Protein AF-A0A8C2JFA2-F1 (afdb_monomer)

Structure (mmCIF, N/CA/C/O backbone):
data_AF-A0A8C2JFA2-F1
#
_entry.id   AF-A0A8C2JFA2-F1
#
loop_
_atom_site.group_PDB
_atom_site.id
_atom_site.type_symbol
_atom_site.label_atom_id
_atom_site.label_alt_id
_atom_site.label_comp_id
_atom_site.label_asym_id
_atom_site.label_entity_id
_atom_site.label_seq_id
_atom_site.pdbx_PDB_ins_code
_atom_site.Cartn_x
_atom_site.Cartn_y
_atom_site.Cartn_z
_atom_site.occupancy
_atom_site.B_iso_or_equiv
_atom_site.auth_seq_id
_atom_site.auth_comp_id
_atom_site.auth_asym_id
_atom_site.auth_atom_id
_atom_site.pdbx_PDB_model_num
ATOM 1 N N . MET A 1 1 ? -16.052 -2.713 3.781 1.00 87.81 1 MET A N 1
ATOM 2 C CA . MET A 1 1 ? -14.617 -2.406 3.634 1.00 87.81 1 MET A CA 1
ATOM 3 C C . MET A 1 1 ? -13.841 -3.353 4.524 1.00 87.81 1 MET A C 1
ATOM 5 O O . MET A 1 1 ? -14.161 -3.444 5.705 1.00 87.81 1 MET A O 1
ATOM 9 N N . GLN A 1 2 ? -12.892 -4.078 3.946 1.00 90.50 2 GLN A N 1
ATOM 10 C CA . GLN A 1 2 ? -11.947 -4.908 4.683 1.00 90.50 2 GLN A CA 1
ATOM 11 C C . GLN A 1 2 ? -10.681 -4.087 4.940 1.00 90.50 2 GLN A C 1
ATOM 13 O O . GLN A 1 2 ? -10.233 -3.362 4.055 1.00 90.50 2 GLN A O 1
ATOM 18 N N . GLN A 1 3 ? -10.149 -4.172 6.152 1.00 90.50 3 GLN A N 1
ATOM 19 C CA . GLN A 1 3 ? -8.865 -3.607 6.563 1.00 90.50 3 GLN A CA 1
ATOM 20 C C . GLN A 1 3 ? -8.323 -4.489 7.689 1.00 90.50 3 GLN A C 1
ATOM 22 O O . GLN A 1 3 ? -9.106 -5.181 8.344 1.00 90.50 3 GLN A O 1
ATOM 27 N N . ASP A 1 4 ? -7.012 -4.488 7.897 1.00 88.50 4 ASP A N 1
ATOM 28 C CA . ASP A 1 4 ? -6.433 -5.172 9.047 1.00 88.50 4 ASP A CA 1
ATOM 29 C C . ASP A 1 4 ? -6.750 -4.428 10.363 1.00 88.50 4 ASP A C 1
ATOM 31 O O . ASP A 1 4 ? -7.375 -3.360 10.389 1.00 88.50 4 ASP A O 1
ATOM 35 N N . ASN A 1 5 ? -6.319 -5.016 11.478 1.00 88.44 5 ASN A N 1
ATOM 36 C CA . ASN A 1 5 ? -6.517 -4.456 12.812 1.00 88.44 5 ASN A CA 1
ATOM 37 C C . ASN A 1 5 ? -5.358 -3.545 13.277 1.00 88.44 5 ASN A C 1
ATOM 39 O O . ASN A 1 5 ? -5.171 -3.399 14.488 1.00 88.44 5 ASN A O 1
ATOM 43 N N . ASP A 1 6 ? -4.568 -2.925 12.382 1.00 89.31 6 ASP A N 1
ATOM 44 C CA . ASP A 1 6 ? -3.562 -1.933 12.804 1.00 89.31 6 ASP A CA 1
ATOM 45 C C . ASP A 1 6 ? -4.255 -0.814 13.617 1.00 89.31 6 ASP A C 1
ATOM 47 O O . ASP A 1 6 ? -5.302 -0.292 13.206 1.00 89.31 6 ASP A O 1
ATOM 51 N N . PRO A 1 7 ? -3.701 -0.401 14.777 1.00 92.06 7 PRO A N 1
ATOM 52 C CA . PRO A 1 7 ? -4.291 0.636 15.628 1.00 92.06 7 PRO A CA 1
ATOM 53 C C . PRO A 1 7 ? -4.651 1.947 14.907 1.00 92.06 7 PRO A C 1
ATOM 55 O O . PRO A 1 7 ? -5.546 2.677 15.341 1.00 92.06 7 PRO A O 1
ATOM 58 N N . LYS A 1 8 ? -3.993 2.273 13.786 1.00 92.50 8 LYS A N 1
ATOM 59 C CA . LYS A 1 8 ? -4.320 3.457 12.973 1.00 92.50 8 LYS A CA 1
ATOM 60 C C . LYS A 1 8 ? -5.709 3.356 12.334 1.00 92.50 8 LYS A C 1
ATOM 62 O O . LYS A 1 8 ? -6.409 4.373 12.243 1.00 92.50 8 LYS A O 1
ATOM 67 N N . HIS A 1 9 ? -6.139 2.152 11.959 1.00 91.75 9 HIS A N 1
ATOM 68 C CA . HIS A 1 9 ? -7.450 1.894 11.360 1.00 91.75 9 HIS A CA 1
ATOM 69 C C . HIS A 1 9 ? -8.595 1.958 12.377 1.00 91.75 9 HIS A C 1
ATOM 71 O O . HIS A 1 9 ? -9.714 2.326 12.018 1.00 91.75 9 HIS A O 1
ATOM 77 N N . SER A 1 10 ? -8.311 1.688 13.655 1.00 89.06 10 SER A N 1
ATOM 78 C CA . SER A 1 10 ? -9.274 1.780 14.763 1.00 89.06 10 SER A CA 1
ATOM 79 C C . SER A 1 10 ? -9.197 3.094 15.551 1.00 89.06 10 SER A C 1
ATOM 81 O O . SER A 1 10 ? -10.019 3.341 16.438 1.00 89.06 10 SER A O 1
ATOM 83 N N . SER A 1 11 ? -8.266 3.990 15.206 1.00 94.56 11 SER A N 1
ATOM 84 C CA . SER A 1 11 ? -8.136 5.300 15.849 1.00 94.56 11 SER A CA 1
ATOM 85 C C . SER A 1 11 ? -9.444 6.110 15.814 1.00 94.56 11 SER A C 1
ATOM 87 O O . SER A 1 11 ? -10.305 5.939 14.942 1.00 94.56 11 SER A O 1
ATOM 89 N N . LYS A 1 12 ? -9.615 7.030 16.776 1.00 95.31 12 LYS A N 1
ATOM 90 C CA . LYS A 1 12 ? -10.848 7.832 16.914 1.00 95.31 12 LYS A CA 1
ATOM 91 C C . LYS A 1 12 ? -11.169 8.636 15.652 1.00 95.31 12 LYS A C 1
ATOM 93 O O . LYS A 1 12 ? -12.335 8.726 15.268 1.00 95.31 12 LYS A O 1
ATOM 98 N N . SER A 1 13 ? -10.152 9.225 15.023 1.00 96.69 13 SER A N 1
ATOM 99 C CA . SER A 1 13 ? -10.295 10.005 13.790 1.00 96.69 13 SER A CA 1
ATOM 100 C C . SER A 1 13 ? -10.767 9.125 12.634 1.00 96.69 13 SER A C 1
ATOM 102 O O . SER A 1 13 ? -11.788 9.441 12.020 1.00 96.69 13 SER A O 1
ATOM 104 N N . THR A 1 14 ? -10.091 7.997 12.392 1.00 95.81 14 THR A N 1
ATOM 105 C CA . THR A 1 14 ? -10.441 7.048 11.326 1.00 95.81 14 THR A CA 1
ATOM 106 C C . THR A 1 14 ? -11.844 6.482 11.530 1.00 95.81 14 THR A C 1
ATOM 108 O O . THR A 1 14 ? -12.684 6.568 10.636 1.00 95.81 14 THR A O 1
ATOM 111 N N . SER A 1 15 ? -12.158 6.017 12.741 1.00 93.00 15 SER A N 1
ATOM 112 C CA . SER A 1 15 ? -13.483 5.488 13.086 1.00 93.00 15 SER A CA 1
ATOM 113 C C . SER A 1 15 ? -14.601 6.515 12.877 1.00 93.00 15 SER A C 1
ATOM 115 O O . SER A 1 15 ? -15.677 6.178 12.381 1.00 93.00 15 SER A O 1
ATOM 117 N N . LYS A 1 16 ? -14.367 7.789 13.230 1.00 96.44 16 LYS A N 1
ATOM 118 C CA . LYS A 1 16 ? -15.341 8.871 13.013 1.00 96.44 16 LYS A CA 1
ATOM 119 C C . LYS A 1 16 ? -15.547 9.151 11.525 1.00 96.44 16 LYS A C 1
ATOM 121 O O . LYS A 1 16 ? -16.686 9.350 11.107 1.00 96.44 16 LYS A O 1
ATOM 126 N N . TRP A 1 17 ? -14.475 9.152 10.734 1.00 96.94 17 TRP A N 1
ATOM 127 C CA . TRP A 1 17 ? -14.558 9.339 9.287 1.00 96.94 17 TRP A CA 1
ATOM 128 C C . TRP A 1 17 ? -15.322 8.191 8.615 1.00 96.94 17 TRP A C 1
ATOM 130 O O . TRP A 1 17 ? -16.236 8.453 7.837 1.00 96.94 17 TRP A O 1
ATOM 140 N N . LEU A 1 18 ? -15.045 6.936 8.977 1.00 96.31 18 LEU A N 1
ATOM 141 C CA . LEU A 1 18 ? -15.743 5.767 8.424 1.00 96.31 18 LEU A CA 1
ATOM 142 C C . LEU A 1 18 ? -17.244 5.797 8.725 1.00 96.31 18 LEU A C 1
ATOM 144 O O . LEU A 1 18 ? -18.057 5.607 7.822 1.00 96.31 18 LEU A O 1
ATOM 148 N N . LYS A 1 19 ? -17.616 6.135 9.968 1.00 94.94 19 LYS A N 1
ATOM 149 C CA . LYS A 1 19 ? -19.023 6.315 10.360 1.00 94.94 19 LYS A CA 1
ATOM 150 C C . LYS A 1 19 ? -19.698 7.450 9.591 1.00 94.94 19 LYS A C 1
ATOM 152 O O . LYS A 1 19 ? -20.819 7.275 9.129 1.00 94.94 19 LYS A O 1
ATOM 157 N N . LYS A 1 20 ? -19.020 8.594 9.426 1.00 97.50 20 LYS A N 1
ATOM 158 C CA . LYS A 1 20 ? -19.544 9.748 8.673 1.00 97.50 20 LYS A CA 1
ATOM 159 C C . LYS A 1 20 ? -19.823 9.406 7.206 1.00 97.50 20 LYS A C 1
ATOM 161 O O . LYS A 1 20 ? -20.775 9.932 6.646 1.00 97.50 20 LYS A O 1
ATOM 166 N N . ASN A 1 21 ? -19.004 8.545 6.605 1.00 97.00 21 ASN A N 1
ATOM 167 C CA . ASN A 1 21 ? -19.159 8.108 5.216 1.00 97.00 21 ASN A CA 1
ATOM 168 C C . ASN A 1 21 ? -20.013 6.834 5.077 1.00 97.00 21 ASN A C 1
ATOM 170 O O . ASN A 1 21 ? -20.064 6.254 3.997 1.00 97.00 21 ASN A O 1
ATOM 174 N N . THR A 1 22 ? -20.657 6.373 6.157 1.00 96.31 22 THR A N 1
ATOM 175 C CA . THR A 1 22 ? -21.519 5.177 6.159 1.00 96.31 22 THR A CA 1
ATOM 176 C C . THR A 1 22 ? -20.793 3.920 5.653 1.00 96.31 22 THR A C 1
ATOM 178 O O . THR A 1 22 ? -21.387 3.004 5.086 1.00 96.31 22 THR A O 1
ATOM 181 N N . ILE A 1 23 ? -19.478 3.84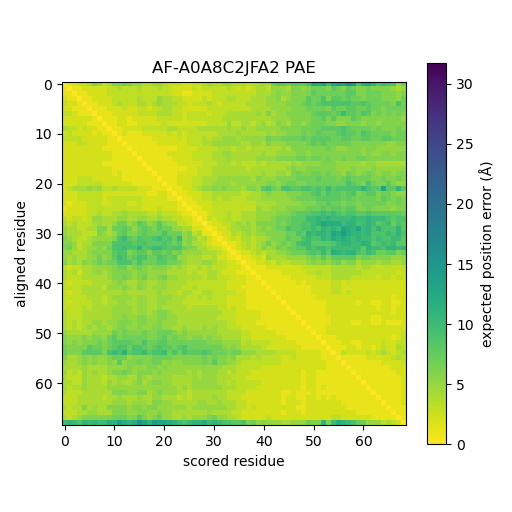6 5.875 1.00 95.56 23 ILE A N 1
ATOM 182 C CA . ILE A 1 23 ? -18.662 2.709 5.454 1.00 95.56 23 ILE A CA 1
ATOM 183 C C . ILE A 1 2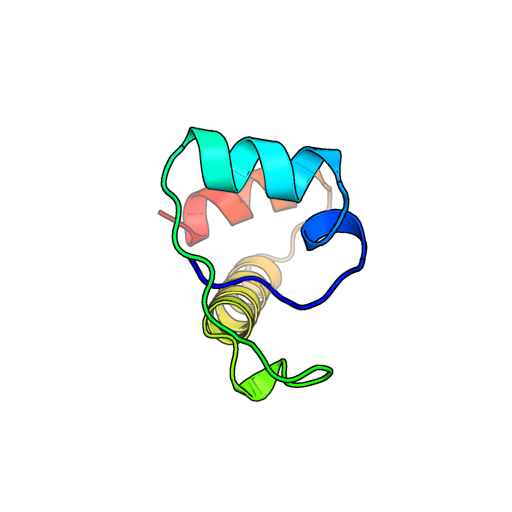3 ? -18.757 1.624 6.523 1.00 95.56 23 ILE A C 1
ATOM 185 O O . ILE A 1 23 ? -18.253 1.779 7.637 1.00 95.56 23 ILE A O 1
ATOM 189 N N . LYS A 1 24 ? -19.372 0.491 6.172 1.00 93.81 24 LYS A N 1
ATOM 190 C CA . LYS A 1 24 ? -19.367 -0.704 7.020 1.00 93.81 24 LYS A CA 1
ATOM 191 C C . LYS A 1 24 ? -17.995 -1.376 6.953 1.00 93.81 24 LYS A C 1
ATOM 193 O O . LYS A 1 24 ? -17.578 -1.842 5.888 1.00 93.81 24 LYS A O 1
ATOM 198 N N . VAL A 1 25 ? -17.301 -1.421 8.085 1.00 92.25 25 VAL A N 1
ATOM 199 C CA . VAL A 1 25 ? -16.050 -2.174 8.256 1.00 92.25 25 VAL A CA 1
ATOM 200 C C . VAL A 1 25 ? -16.401 -3.624 8.578 1.00 92.25 25 VAL A C 1
ATOM 202 O O . VAL A 1 25 ? -17.320 -3.869 9.357 1.00 92.25 25 VAL A O 1
ATOM 205 N N . LEU A 1 26 ? -15.722 -4.572 7.937 1.00 91.00 26 LEU A N 1
ATOM 206 C CA . LEU A 1 26 ? -15.848 -5.990 8.268 1.00 91.00 26 LEU A CA 1
ATOM 207 C C . LEU A 1 26 ? -15.030 -6.289 9.525 1.00 91.00 26 LEU A C 1
ATOM 209 O O . LEU A 1 26 ? -13.918 -5.785 9.660 1.00 91.00 26 LEU A O 1
ATOM 213 N N . GLU A 1 27 ? -15.576 -7.097 10.432 1.00 87.69 27 GLU A N 1
ATOM 214 C CA . GLU A 1 27 ? -14.787 -7.621 11.546 1.00 87.69 27 GLU A CA 1
ATOM 215 C C . GLU A 1 27 ? -13.706 -8.550 10.996 1.00 87.69 27 GLU A C 1
ATOM 217 O O . GLU A 1 27 ? -13.973 -9.375 10.121 1.00 87.69 27 GLU A O 1
ATOM 222 N N . TRP A 1 28 ? -12.482 -8.383 11.490 1.00 87.31 28 TRP A N 1
ATOM 223 C CA . TRP A 1 28 ? -11.326 -9.127 11.016 1.00 87.31 28 TRP A CA 1
ATOM 224 C C . TRP A 1 28 ? -10.572 -9.738 12.196 1.00 87.31 28 TRP A C 1
ATOM 226 O O . TRP A 1 28 ? -10.368 -9.046 13.198 1.00 87.31 28 TRP A O 1
ATOM 236 N N . PRO A 1 29 ? -10.145 -11.006 12.123 1.00 87.62 29 PRO A N 1
ATOM 237 C CA . PRO A 1 29 ? -9.247 -11.574 13.118 1.00 87.62 29 PRO A CA 1
ATOM 238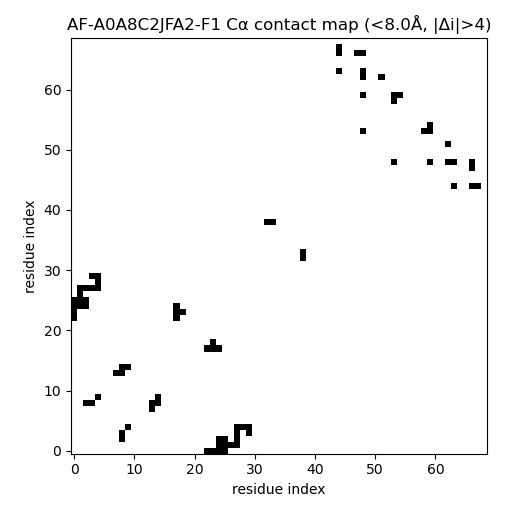 C C . PRO A 1 29 ? -7.846 -10.954 13.007 1.00 87.62 29 PRO A C 1
ATOM 240 O O . PRO A 1 29 ? -7.318 -10.711 11.922 1.00 87.62 29 PRO A O 1
ATOM 243 N N . SER A 1 30 ? -7.224 -10.677 14.152 1.00 85.81 30 SER A N 1
ATOM 244 C CA . SER A 1 30 ? -5.836 -10.206 14.185 1.00 85.81 30 SER A CA 1
ATOM 245 C C . SER A 1 30 ? -4.878 -11.300 13.706 1.00 85.81 30 SER A C 1
ATOM 247 O O . SER A 1 30 ? -5.115 -12.475 13.960 1.00 85.81 30 SER A O 1
ATOM 249 N N . GLN A 1 31 ? -3.766 -10.902 13.077 1.00 84.56 31 GLN A N 1
ATOM 250 C CA . GLN A 1 31 ? -2.720 -11.816 12.586 1.00 84.56 31 GLN A CA 1
ATOM 251 C C . GLN A 1 31 ? -3.193 -12.836 11.532 1.00 84.56 31 GLN A C 1
ATOM 253 O O . GLN A 1 31 ? -2.615 -13.912 11.422 1.00 84.56 31 GLN A O 1
ATOM 258 N N . SER A 1 32 ? -4.189 -12.479 10.719 1.00 87.31 32 SER A N 1
ATOM 259 C CA . SER A 1 32 ? -4.663 -13.310 9.600 1.00 87.31 32 SER A CA 1
ATOM 260 C C . SER A 1 32 ? -4.370 -12.660 8.240 1.00 87.31 32 SER A C 1
ATOM 262 O O . SER A 1 32 ? -5.292 -12.150 7.592 1.00 87.31 32 SER A O 1
ATOM 264 N N . PRO A 1 33 ? -3.088 -12.587 7.822 1.00 79.75 33 PRO A N 1
ATOM 265 C CA . PRO A 1 33 ? -2.715 -12.069 6.505 1.00 79.75 33 PRO A CA 1
ATOM 266 C C . PRO A 1 33 ? -3.139 -13.017 5.374 1.00 79.75 33 PRO A C 1
ATOM 268 O O . PRO A 1 33 ? -3.451 -12.566 4.280 1.00 79.75 33 PRO A O 1
ATOM 271 N N . ASP A 1 34 ? -3.209 -14.318 5.652 1.00 83.06 34 ASP A N 1
ATOM 272 C CA . ASP A 1 34 ? -3.669 -15.377 4.748 1.00 83.06 34 ASP A CA 1
ATOM 273 C C . ASP A 1 34 ? -5.112 -15.173 4.278 1.00 83.06 34 ASP A C 1
ATOM 275 O O . ASP A 1 34 ? -5.461 -15.495 3.146 1.00 83.06 34 ASP A O 1
ATOM 279 N N . LEU A 1 35 ? -5.944 -14.584 5.134 1.00 82.44 35 LEU A N 1
ATOM 280 C CA . LEU A 1 35 ? -7.324 -14.269 4.799 1.00 82.44 35 LEU A CA 1
ATOM 281 C C . LEU A 1 35 ? -7.445 -12.984 3.965 1.00 82.44 35 LEU A C 1
ATOM 283 O O . LEU A 1 35 ? -8.529 -12.701 3.461 1.00 82.44 35 LEU A O 1
ATOM 287 N N . ASN A 1 36 ? -6.389 -12.170 3.838 1.00 84.50 36 ASN A N 1
ATOM 288 C CA . ASN A 1 36 ? -6.462 -10.865 3.188 1.00 84.50 36 ASN A CA 1
ATOM 289 C C . ASN A 1 36 ? -6.157 -10.971 1.682 1.00 84.50 36 ASN A C 1
ATOM 291 O O . ASN A 1 36 ? -4.992 -11.119 1.314 1.00 84.50 36 ASN A O 1
ATOM 295 N N . PRO A 1 37 ? -7.155 -10.824 0.783 1.00 85.25 37 PRO A N 1
ATOM 296 C CA . PRO A 1 37 ? -6.942 -11.026 -0.652 1.00 85.25 37 PRO A CA 1
ATOM 297 C C . PRO A 1 37 ? -5.900 -10.077 -1.254 1.00 85.25 37 PRO A C 1
ATOM 299 O O . PRO A 1 37 ? -5.272 -10.407 -2.259 1.00 85.25 37 PRO A O 1
ATOM 302 N N . ILE A 1 38 ? -5.684 -8.905 -0.642 1.00 89.75 38 ILE A N 1
ATOM 303 C CA . ILE A 1 38 ? -4.681 -7.954 -1.128 1.00 89.75 38 ILE A CA 1
ATOM 304 C C . ILE A 1 38 ? -3.253 -8.488 -0.966 1.00 89.75 38 ILE A C 1
ATOM 306 O O . ILE A 1 38 ? -2.392 -8.131 -1.759 1.00 89.75 38 ILE A O 1
ATOM 310 N N . GLU A 1 39 ? -2.996 -9.371 0.005 1.00 90.00 39 GLU A N 1
ATOM 311 C CA . GLU A 1 39 ? -1.674 -9.981 0.196 1.00 90.00 39 GLU A CA 1
ATOM 312 C C . GLU A 1 39 ? -1.312 -10.895 -0.977 1.00 90.00 39 GLU A C 1
ATOM 314 O O . GLU A 1 39 ? -0.166 -10.893 -1.432 1.00 90.00 39 GLU A O 1
ATOM 319 N N . MET A 1 40 ? -2.303 -11.609 -1.527 1.00 89.88 40 MET A N 1
ATOM 320 C CA . MET A 1 40 ? -2.125 -12.406 -2.744 1.00 89.88 40 MET A CA 1
ATOM 321 C C . MET A 1 40 ? -1.814 -11.509 -3.947 1.00 89.88 40 MET A C 1
ATOM 323 O O . MET A 1 40 ? -0.842 -11.742 -4.657 1.00 89.88 40 MET A O 1
ATOM 327 N N . LEU A 1 41 ? -2.567 -10.420 -4.124 1.00 93.50 41 LEU A N 1
ATOM 328 C CA . LEU A 1 41 ? -2.315 -9.462 -5.208 1.00 93.50 41 LEU A CA 1
ATOM 329 C C . LEU A 1 41 ? -0.935 -8.798 -5.087 1.00 93.50 41 LEU A C 1
ATOM 331 O O . LEU A 1 41 ? -0.237 -8.615 -6.084 1.00 93.50 41 LEU A O 1
ATOM 335 N N . TRP A 1 42 ? -0.504 -8.463 -3.868 1.00 94.69 42 TRP A N 1
ATOM 336 C CA . TRP A 1 42 ? 0.832 -7.918 -3.640 1.00 94.69 42 TRP A CA 1
ATOM 337 C C . TRP A 1 42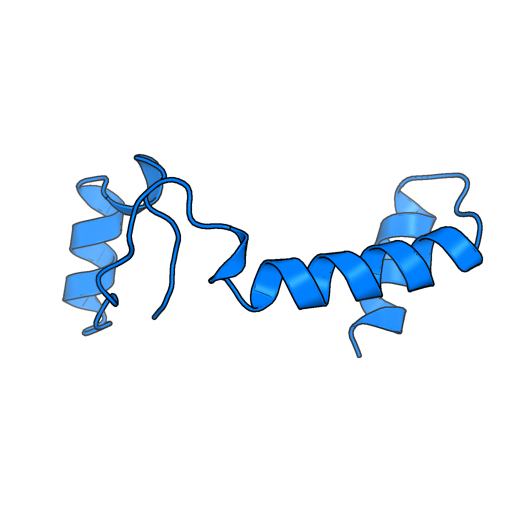 ? 1.933 -8.918 -3.968 1.00 94.69 42 TRP A C 1
ATOM 339 O O . TRP A 1 42 ? 2.993 -8.505 -4.441 1.00 94.69 42 TRP A O 1
ATOM 349 N N . HIS A 1 43 ? 1.728 -10.206 -3.690 1.00 94.31 43 HIS A N 1
ATOM 350 C CA . HIS A 1 43 ? 2.672 -11.250 -4.069 1.00 94.31 43 HIS A CA 1
ATOM 351 C C . HIS A 1 43 ? 2.885 -11.266 -5.588 1.00 94.31 43 HIS A C 1
ATOM 353 O O . HIS A 1 43 ? 4.025 -11.124 -6.040 1.00 94.31 43 HIS A O 1
ATOM 359 N N . ASP A 1 44 ? 1.797 -11.334 -6.353 1.00 95.06 44 ASP A N 1
ATOM 360 C CA . ASP A 1 44 ? 1.845 -11.412 -7.815 1.00 95.06 44 ASP A CA 1
ATOM 361 C C . ASP A 1 44 ? 2.466 -10.148 -8.420 1.00 95.06 44 ASP A C 1
ATOM 363 O O . ASP A 1 44 ? 3.388 -10.224 -9.233 1.00 95.06 44 ASP A O 1
ATOM 367 N N . LEU A 1 45 ? 2.069 -8.969 -7.931 1.00 96.81 45 LEU A N 1
ATOM 368 C CA . LEU A 1 45 ? 2.638 -7.699 -8.377 1.00 96.81 45 LEU A CA 1
ATOM 369 C C . LEU A 1 45 ? 4.151 -7.622 -8.123 1.00 96.81 45 LEU A C 1
ATOM 371 O O . LEU A 1 45 ? 4.919 -7.213 -8.996 1.00 96.81 45 LEU A O 1
ATOM 375 N N . LYS A 1 46 ? 4.605 -8.022 -6.927 1.00 96.25 46 LYS A N 1
ATOM 376 C CA . LYS A 1 46 ? 6.039 -8.046 -6.598 1.00 96.25 46 LYS A CA 1
ATOM 377 C C . LYS A 1 46 ? 6.797 -9.002 -7.514 1.00 96.25 46 LYS A C 1
ATOM 379 O O . LYS A 1 46 ? 7.907 -8.667 -7.924 1.00 96.25 46 LYS A O 1
ATOM 384 N N . GLN A 1 47 ? 6.217 -10.154 -7.847 1.00 97.62 47 GLN A N 1
ATOM 385 C CA . GLN A 1 47 ? 6.825 -11.120 -8.759 1.00 97.62 47 GLN A CA 1
ATOM 386 C C . GLN A 1 47 ? 6.983 -10.546 -10.176 1.00 97.62 47 GLN A C 1
ATOM 388 O O . GLN A 1 47 ? 8.071 -10.643 -10.758 1.00 97.62 47 GLN A O 1
ATOM 393 N N . SER A 1 48 ? 5.952 -9.882 -10.704 1.00 97.25 48 SER A N 1
ATOM 394 C CA . SER A 1 48 ? 6.008 -9.227 -12.017 1.00 97.25 48 SER A CA 1
ATOM 395 C C . SER A 1 48 ? 7.047 -8.105 -12.056 1.00 97.25 48 SER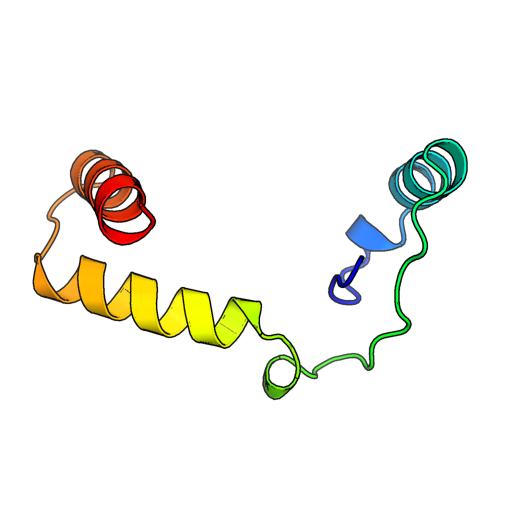 A C 1
ATOM 397 O O . SER A 1 48 ? 7.917 -8.091 -12.929 1.00 97.25 48 SER A O 1
ATOM 399 N N . ILE A 1 49 ? 7.059 -7.221 -11.049 1.00 97.50 49 ILE A N 1
ATOM 400 C CA . ILE A 1 49 ? 8.063 -6.149 -10.941 1.00 97.50 49 ILE A CA 1
ATOM 401 C C . ILE A 1 49 ? 9.477 -6.735 -10.823 1.00 97.50 49 ILE A C 1
ATOM 403 O O . ILE A 1 49 ? 10.401 -6.25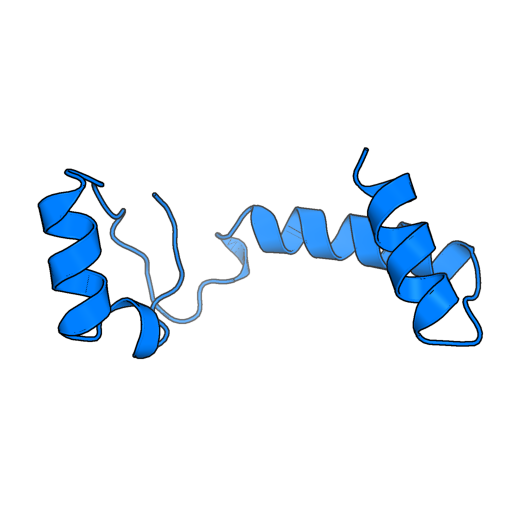0 -11.476 1.00 97.50 49 ILE A O 1
ATOM 407 N N . HIS A 1 50 ? 9.670 -7.782 -10.013 1.00 96.69 50 HIS A N 1
ATOM 408 C CA . HIS A 1 50 ? 10.986 -8.390 -9.800 1.00 96.69 50 HIS A CA 1
ATOM 409 C C . HIS A 1 50 ? 11.565 -8.988 -11.088 1.00 96.69 50 HIS A C 1
ATOM 411 O O . HIS A 1 50 ? 12.756 -8.825 -11.361 1.00 96.69 50 HIS A O 1
ATOM 417 N N . THR A 1 51 ? 10.721 -9.600 -11.925 1.00 97.25 51 THR A N 1
ATOM 418 C CA . THR A 1 51 ? 11.111 -10.150 -13.237 1.00 97.25 51 THR A CA 1
ATOM 419 C C . THR A 1 51 ? 11.749 -9.095 -14.146 1.00 97.25 51 THR A C 1
ATOM 421 O O . THR A 1 51 ? 12.646 -9.407 -14.931 1.00 97.25 51 THR A O 1
ATOM 424 N N . ARG A 1 52 ? 11.356 -7.825 -13.991 1.00 97.44 52 ARG A N 1
ATOM 425 C CA . ARG A 1 52 ? 11.859 -6.685 -14.773 1.00 97.44 52 ARG A CA 1
ATOM 426 C C . ARG A 1 52 ? 13.171 -6.097 -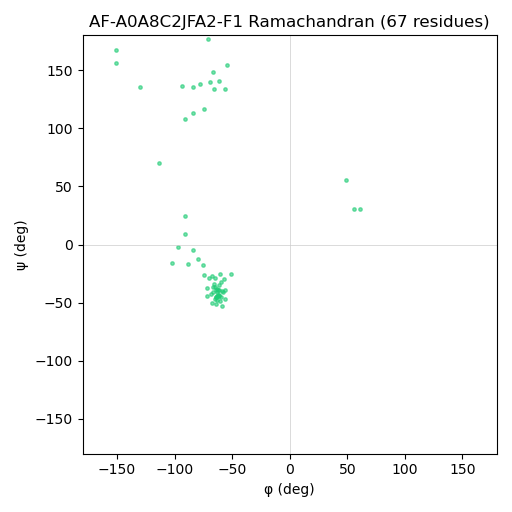14.253 1.00 97.44 52 ARG A C 1
ATOM 428 O O . ARG A 1 52 ? 13.721 -5.212 -14.898 1.00 97.44 52 ARG A O 1
ATOM 435 N N . LYS A 1 53 ? 13.683 -6.594 -13.119 1.00 97.12 53 LYS A N 1
ATOM 436 C CA . LYS A 1 53 ? 14.970 -6.206 -12.511 1.00 97.12 53 LYS A CA 1
ATOM 437 C C . LYS A 1 53 ? 15.159 -4.681 -12.396 1.00 97.12 53 LYS A C 1
ATOM 439 O O . LYS A 1 53 ? 16.153 -4.158 -12.901 1.00 97.12 53 LYS A O 1
ATOM 444 N N . PRO A 1 54 ? 14.231 -3.955 -11.743 1.00 97.38 54 PRO A N 1
ATOM 445 C CA . PRO A 1 54 ? 14.380 -2.519 -11.558 1.00 97.38 54 PRO A CA 1
ATOM 446 C C . PRO A 1 54 ? 15.643 -2.205 -10.745 1.00 97.38 54 PRO A C 1
ATOM 448 O O . PRO A 1 54 ? 15.969 -2.881 -9.770 1.00 97.38 54 PRO A O 1
ATOM 451 N N . SER A 1 55 ? 16.330 -1.144 -11.140 1.00 97.50 55 SER A N 1
ATOM 452 C CA . SER A 1 55 ? 17.593 -0.668 -10.576 1.00 97.50 55 SER A CA 1
ATOM 453 C C . SER A 1 55 ? 17.422 0.536 -9.646 1.00 97.50 55 SER A C 1
ATOM 455 O O . SER A 1 55 ? 18.327 0.876 -8.886 1.00 97.50 55 SER A O 1
ATOM 457 N N . ASN A 1 56 ? 16.265 1.202 -9.697 1.00 97.62 56 ASN A N 1
ATOM 458 C CA . ASN A 1 56 ? 15.993 2.412 -8.932 1.00 97.62 56 ASN A CA 1
ATOM 459 C C . ASN A 1 56 ? 14.500 2.563 -8.591 1.00 97.62 56 ASN A C 1
ATOM 461 O O . ASN A 1 56 ? 13.624 1.887 -9.131 1.00 97.62 56 ASN A O 1
ATOM 465 N N . VAL A 1 57 ? 14.196 3.488 -7.678 1.00 97.88 57 VAL A N 1
ATOM 466 C CA . VAL A 1 57 ? 12.825 3.721 -7.190 1.00 97.88 57 VAL A CA 1
ATOM 467 C C . VAL A 1 57 ? 11.890 4.241 -8.289 1.00 97.88 57 VAL A C 1
ATOM 469 O O . VAL A 1 57 ? 10.686 3.993 -8.224 1.00 97.88 57 VAL A O 1
ATOM 472 N N . ALA A 1 58 ? 12.406 4.961 -9.291 1.00 98.25 58 ALA A N 1
ATOM 473 C CA . ALA A 1 58 ? 11.580 5.459 -10.390 1.00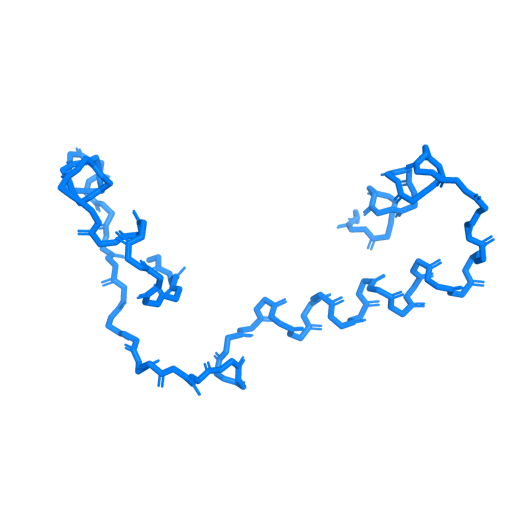 98.25 58 ALA A CA 1
ATOM 474 C C . ALA A 1 58 ? 11.081 4.303 -11.270 1.00 98.25 58 ALA A C 1
ATOM 476 O O . ALA A 1 58 ? 9.890 4.247 -11.570 1.00 98.25 58 ALA A O 1
ATOM 477 N N . GLU A 1 59 ? 11.951 3.341 -11.580 1.00 97.94 59 GLU A N 1
ATOM 478 C CA . GLU A 1 59 ? 11.590 2.112 -12.296 1.00 97.94 59 GLU A CA 1
ATOM 479 C C . GLU A 1 59 ? 10.589 1.267 -11.507 1.00 97.94 59 GLU A C 1
ATOM 481 O O . GLU A 1 59 ? 9.575 0.867 -12.066 1.00 97.94 59 GLU A O 1
ATOM 486 N N . ILE A 1 60 ? 10.789 1.081 -10.193 1.00 97.44 60 ILE A N 1
ATOM 487 C CA . ILE A 1 60 ? 9.810 0.368 -9.348 1.00 97.44 60 ILE A CA 1
ATOM 488 C C . ILE A 1 60 ? 8.432 1.033 -9.437 1.00 97.44 60 ILE A C 1
ATOM 490 O O . ILE A 1 60 ? 7.429 0.347 -9.615 1.00 97.44 60 ILE A O 1
ATOM 494 N N . LYS A 1 61 ?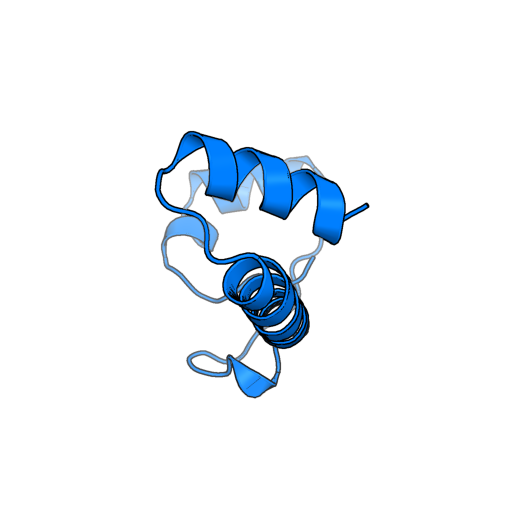 8.365 2.367 -9.328 1.00 97.38 61 LYS A N 1
ATOM 495 C CA . LYS A 1 61 ? 7.098 3.110 -9.414 1.00 97.38 61 LYS A CA 1
ATOM 496 C C . LYS A 1 61 ? 6.438 2.969 -10.781 1.00 97.38 61 LYS A C 1
ATOM 498 O O . LYS A 1 61 ? 5.217 2.859 -10.839 1.00 97.38 61 LYS A O 1
ATOM 503 N N . GLN A 1 62 ? 7.224 3.016 -11.853 1.00 97.69 62 GLN A N 1
ATOM 504 C CA . GLN A 1 62 ? 6.714 2.882 -13.211 1.00 97.69 62 GLN A CA 1
ATOM 505 C C . GLN A 1 62 ? 6.185 1.468 -13.455 1.00 97.69 62 GLN A C 1
ATOM 507 O O . GLN A 1 62 ? 5.032 1.310 -13.842 1.00 97.69 62 GLN A O 1
ATOM 512 N N . PHE A 1 63 ? 6.979 0.446 -13.138 1.00 97.88 63 PHE A N 1
ATOM 513 C CA . PHE A 1 63 ? 6.596 -0.950 -13.341 1.00 97.88 63 PHE A CA 1
ATOM 514 C C . PHE A 1 63 ? 5.398 -1.318 -12.469 1.00 97.88 63 PHE A C 1
ATOM 516 O O . PHE A 1 63 ? 4.470 -1.941 -12.952 1.00 97.88 63 PHE A O 1
ATOM 523 N N . CYS A 1 64 ? 5.339 -0.839 -11.225 1.00 97.38 64 CYS A N 1
ATOM 524 C CA . CYS A 1 64 ? 4.173 -1.035 -10.364 1.00 97.38 64 CYS A CA 1
ATOM 525 C C . CYS A 1 64 ? 2.872 -0.511 -10.991 1.00 97.38 64 CYS A C 1
ATOM 527 O O . CYS A 1 64 ? 1.844 -1.166 -10.882 1.00 97.38 64 CYS A O 1
ATOM 529 N N . LYS A 1 65 ? 2.905 0.634 -11.686 1.00 96.81 65 LYS A N 1
ATOM 530 C CA . LYS A 1 65 ? 1.725 1.157 -12.393 1.00 96.81 65 LYS A CA 1
ATOM 531 C C . LYS A 1 65 ? 1.373 0.349 -13.639 1.00 96.81 65 LYS A C 1
ATOM 533 O O . LYS A 1 65 ? 0.195 0.221 -13.938 1.00 96.81 65 LYS A O 1
ATOM 538 N N . GLU A 1 66 ? 2.377 -0.131 -14.366 1.00 96.75 66 GLU A N 1
ATOM 539 C CA . GLU A 1 66 ? 2.184 -0.914 -15.591 1.00 96.75 66 GLU A CA 1
ATOM 540 C C . GLU A 1 66 ? 1.649 -2.317 -15.297 1.00 96.75 66 GLU A C 1
ATOM 542 O O . GLU A 1 66 ? 0.712 -2.746 -15.951 1.00 96.75 66 GLU A O 1
ATOM 547 N N . GLU A 1 67 ? 2.197 -3.004 -14.292 1.00 95.81 67 GLU A N 1
ATOM 548 C CA . GLU A 1 67 ? 1.781 -4.363 -13.911 1.00 95.81 67 GLU A CA 1
ATOM 549 C C . GLU A 1 67 ? 0.437 -4.397 -13.162 1.00 95.81 67 GLU A C 1
ATOM 551 O O . GLU A 1 67 ? -0.165 -5.456 -13.020 1.00 95.81 67 GLU A O 1
ATOM 556 N N . TRP A 1 68 ? -0.018 -3.256 -12.635 1.00 94.62 68 TRP A N 1
ATOM 557 C CA . TRP A 1 68 ? -1.304 -3.139 -11.939 1.00 94.62 68 TRP A CA 1
ATOM 558 C C . TRP A 1 68 ? -2.483 -2.815 -12.874 1.00 94.62 68 TRP A C 1
ATOM 560 O O . TRP A 1 68 ? -3.634 -2.941 -12.454 1.00 94.62 68 TRP A O 1
ATOM 570 N N . ALA A 1 69 ? -2.212 -2.337 -14.094 1.00 87.56 69 ALA A N 1
ATOM 571 C CA . ALA A 1 69 ? -3.228 -1.927 -15.069 1.00 87.56 69 ALA A CA 1
ATOM 572 C C . ALA A 1 69 ? -3.895 -3.130 -15.752 1.00 87.56 69 ALA A C 1
ATOM 574 O O . ALA A 1 69 ? -5.128 -3.048 -15.959 1.00 87.56 69 ALA A O 1
#

Foldseek 3Di:
DEDAPDVVCVDPVNVVVCVVVVNDYDDDDHPPPVPPVVNVVVVVLCVQLVVVPDPDPVSSVVSSVVSVD

pLDDT: mean 93.13, std 4.67, range [79.75, 98.25]

Nearest PDB structures (foldseek):
  5cr4-assembly1_A  TM=9.969E-01  e=6.567E-07  synthetic construct
  5t3a-assembly1_A-2  TM=6.798E-01  e=1.218E-01  Visna-maedi virus
  6puw-assembly1_A-2  TM=6.909E-01  e=3.291E-01  Saccharolobus solfataricus P2
  8cta-assembly4_M  TM=6.073E-01  e=5.976E-01  Human immunodeficiency virus 1
  8t5b-assembly1_A  TM=5.941E-01  e=1.324E+00  Human immunodeficiency virus 1

Mean predicted aligned error: 4.17 Å

Radius of gyration: 16.1 Å; Cα contacts (8 Å, |Δi|>4): 42; chains: 1; bounding box: 39×25×32 Å

Organism: Cyprinus carpio (NCBI:txid7962)

Sequence (69 aa):
MQQDNDPKHSSKSTSKWLKKNTIKVLEWPSQSPDLNPIEMLWHDLKQSIHTRKPSNVAEIKQFCKEEWA

Solvent-accessible surface area (backbone atoms only — not comparable to full-atom values): 4289 Å² total; per-residue (Å²): 85,84,63,76,78,53,66,72,62,68,29,72,69,45,45,50,52,34,58,74,68,69,52,59,70,53,90,66,73,75,95,51,62,89,76,36,70,64,55,58,54,50,51,54,49,51,51,57,43,54,75,67,62,62,90,48,74,67,48,46,56,50,41,52,56,62,76,69,108

InterPro domains:
  IPR036397 Ribonuclease H superfamily [G3DSA:3.30.420.10] (1-69)
  IPR038717 Tc1-like transposase, DDE domain [PF13358] (4-60)

Secondary structure (DSSP, 8-state):
------HHHHSHHHHHHHHHTT-PPPP--TT-STT-HHHHHHHHHHHHHHHT---SHHHHHHHHHHHT-